Protein AF-A0A963PPI6-F1 (afdb_monomer)

Sequence (170 aa):
MTALPRLSRLSGQLLEADPAELMVAVQVDARVSPPPGSAPILTIRLTPKVEGAFAPVDLRVPLMLATAATTTGLEPPGAGRRWWIYGLSQANQAELRKVQDMVRHAQAQPGYQRGGTLVIAMEQRELAVTPPSLDHTRWTTWMQVSRREGFFEIWTGTPREVRELAGTRR

pLDDT: mean 81.79, std 12.26, range [35.81, 95.38]

Foldseek 3Di:
DPCVVVVVCVVVLLLVFQLQFKKKKKKAFLPFDQPVVQFWWKWKWWDAPDPPLFDTDTDIAGWDFDPDDDQVPPDDHPPRMDMTMTGHDPVSSVVSNVVSVRVVVSVPDPPRDDDTDIDIDIDRVDRGPDPPVQQFPKMWMWITRHPVVHIDTDDIGGNVVVVVVVVVVD

Nearest PDB structures (foldseek):
  5y0e-assembly1_A  TM=4.031E-01  e=1.564E+00  Serratia sp. FS14
  5m2y-assembly2_B  TM=3.429E-01  e=1.109E+00  Escherichia coli 55989
  5ue8-assembly1_A  TM=1.445E-01  e=5.511E+00  Rattus norvegicus

Solvent-accessible surface area (backbone atoms only — not comparable to full-atom values): 9774 Å² total; per-residue (Å²): 138,85,53,68,75,55,65,77,44,42,63,62,46,60,57,69,32,55,46,87,41,33,32,40,36,37,39,38,53,54,87,57,52,71,54,89,89,66,47,46,29,42,34,42,33,39,41,52,63,47,86,81,60,50,84,68,41,80,46,76,40,65,34,39,79,52,92,79,75,86,60,50,70,55,75,80,60,55,92,70,37,36,76,46,45,28,26,51,45,75,68,53,25,49,55,50,47,53,54,31,50,53,52,52,54,32,64,71,40,91,87,55,67,87,70,52,49,74,47,80,46,78,46,57,92,70,67,40,81,64,61,79,92,46,34,79,43,73,30,38,36,28,39,20,50,36,74,89,74,20,34,44,73,77,45,74,50,27,59,47,58,53,50,53,59,56,62,70,73,108

Secondary structure (DSSP, 8-state):
---HHHHTTHHHHHHHS-TTT-EEEEEEETT--PPTT--PEEEEEEEESSTTSS--EEEEEEEEE-SS---TTPPPPPTTEEEEEEEE-HHHHHHHHHHHHHHHHHHTSTT----EEEEEEEE-SS-----GGGTTS-EEEEEES-TTT--EEEEEE-HHHHHHHHHTT-

Structure (mmCIF, N/CA/C/O backbone):
data_AF-A0A963PPI6-F1
#
_entry.id   AF-A0A963PPI6-F1
#
loop_
_atom_site.group_PDB
_atom_site.id
_atom_site.type_symbol
_atom_site.label_atom_id
_atom_site.label_alt_id
_atom_site.label_comp_id
_atom_site.label_asym_id
_atom_site.label_entity_id
_atom_site.label_seq_id
_atom_site.pdbx_PDB_ins_code
_atom_site.Cartn_x
_atom_site.Cartn_y
_atom_site.Cartn_z
_atom_site.occupancy
_atom_site.B_iso_or_equiv
_atom_site.auth_seq_id
_atom_site.auth_comp_id
_atom_site.auth_asym_id
_atom_site.auth_atom_id
_atom_site.pdbx_PDB_model_num
ATOM 1 N N . MET A 1 1 ? -7.323 -16.132 -12.844 1.00 35.81 1 MET A N 1
ATOM 2 C CA . MET A 1 1 ? -6.537 -15.340 -11.873 1.00 35.81 1 MET A CA 1
ATOM 3 C C . MET A 1 1 ? -7.494 -14.794 -10.828 1.00 35.81 1 MET A C 1
ATOM 5 O O . MET A 1 1 ? -8.309 -13.938 -11.137 1.00 35.81 1 MET A O 1
ATOM 9 N N . THR A 1 2 ? -7.466 -15.365 -9.626 1.00 39.06 2 THR A N 1
ATOM 10 C CA . THR A 1 2 ? -8.499 -15.199 -8.589 1.00 39.06 2 THR A CA 1
ATOM 11 C C . THR A 1 2 ? -7.915 -14.405 -7.411 1.00 39.06 2 THR A C 1
ATOM 13 O O . THR A 1 2 ? -7.750 -14.938 -6.322 1.00 39.06 2 THR A O 1
ATOM 16 N N . ALA A 1 3 ? -7.521 -13.144 -7.632 1.00 51.62 3 ALA A N 1
ATOM 17 C CA . ALA A 1 3 ? -6.903 -12.289 -6.597 1.00 51.62 3 ALA A CA 1
ATOM 18 C C . ALA A 1 3 ? -7.920 -11.456 -5.779 1.00 51.62 3 ALA A C 1
ATOM 20 O O . ALA A 1 3 ? -7.595 -10.935 -4.712 1.00 51.62 3 ALA A O 1
ATOM 21 N N . LEU A 1 4 ? -9.175 -11.379 -6.241 1.00 51.16 4 LEU A N 1
ATOM 22 C CA . LEU A 1 4 ? -10.254 -10.593 -5.622 1.00 51.16 4 LEU A CA 1
ATOM 23 C C . LEU A 1 4 ? -10.501 -10.887 -4.121 1.00 51.16 4 LEU A C 1
ATOM 25 O O . LEU A 1 4 ? -10.718 -9.929 -3.378 1.00 51.16 4 LEU A O 1
ATOM 29 N N . PRO A 1 5 ? -10.425 -12.141 -3.617 1.00 57.38 5 PRO A N 1
ATOM 30 C CA . PRO A 1 5 ? -10.682 -12.422 -2.200 1.00 57.38 5 PRO A CA 1
ATOM 31 C C . PRO A 1 5 ? -9.608 -11.891 -1.240 1.00 57.38 5 PRO A C 1
ATOM 33 O O . PRO A 1 5 ? -9.893 -11.715 -0.058 1.00 57.38 5 PRO A O 1
ATOM 36 N N . ARG A 1 6 ? -8.367 -11.681 -1.707 1.00 60.47 6 ARG A N 1
ATOM 37 C CA . ARG A 1 6 ? -7.275 -11.165 -0.860 1.00 60.47 6 ARG A CA 1
ATOM 38 C C . ARG A 1 6 ? -7.335 -9.646 -0.736 1.00 60.47 6 ARG A C 1
ATOM 40 O O . ARG A 1 6 ? -7.207 -9.125 0.365 1.00 60.47 6 ARG A O 1
ATOM 47 N N . LEU A 1 7 ? -7.632 -8.945 -1.831 1.00 61.50 7 LEU A N 1
ATOM 48 C CA . LEU A 1 7 ? -7.780 -7.485 -1.821 1.00 61.50 7 LEU A CA 1
ATOM 49 C C . LEU A 1 7 ? -8.904 -7.010 -0.888 1.00 61.50 7 LEU A C 1
ATOM 51 O O . LEU A 1 7 ? -8.755 -5.983 -0.235 1.00 61.50 7 LEU A O 1
ATOM 55 N N . SER A 1 8 ? -9.995 -7.771 -0.756 1.00 62.34 8 SER A N 1
ATOM 56 C CA . SER A 1 8 ? -11.089 -7.430 0.165 1.00 62.34 8 SER A CA 1
ATOM 57 C C . SER A 1 8 ? -10.736 -7.608 1.648 1.00 62.34 8 SER A C 1
ATOM 59 O O . SER A 1 8 ? -11.364 -6.983 2.499 1.00 62.34 8 SER A O 1
ATOM 61 N N . ARG A 1 9 ? -9.726 -8.428 1.971 1.00 70.31 9 ARG A N 1
ATOM 62 C CA . ARG A 1 9 ? -9.226 -8.657 3.343 1.00 70.31 9 ARG A CA 1
ATOM 63 C C . ARG A 1 9 ? -8.011 -7.812 3.694 1.00 70.31 9 ARG A C 1
ATOM 65 O O . ARG A 1 9 ? -7.627 -7.754 4.860 1.00 70.31 9 ARG A O 1
ATOM 72 N N . LEU A 1 10 ? -7.429 -7.152 2.699 1.00 75.50 10 LEU A N 1
ATOM 73 C CA . LEU A 1 10 ? -6.191 -6.400 2.820 1.00 75.50 10 LEU A CA 1
ATOM 74 C C . LEU A 1 10 ? -6.238 -5.347 3.933 1.00 75.50 10 LEU A C 1
ATOM 76 O O . LEU A 1 10 ? -5.235 -5.113 4.595 1.00 75.50 10 LEU A O 1
ATOM 80 N N . SER A 1 11 ? -7.399 -4.743 4.182 1.00 71.31 11 SER A N 1
ATOM 81 C CA . SER A 1 11 ? -7.547 -3.775 5.266 1.00 71.31 11 SER A CA 1
ATOM 82 C C . SER A 1 11 ? -7.391 -4.373 6.653 1.00 71.31 11 SER A C 1
ATOM 84 O O . SER A 1 11 ? -6.654 -3.819 7.462 1.00 71.31 11 SER A O 1
ATOM 86 N N . GLY A 1 12 ? -8.013 -5.523 6.910 1.00 75.00 12 GLY A N 1
ATOM 87 C CA . GLY A 1 12 ? -7.789 -6.273 8.144 1.00 75.00 12 GLY A CA 1
ATOM 88 C C . GLY A 1 12 ? -6.345 -6.758 8.242 1.00 75.00 12 GLY A C 1
ATOM 89 O O . GLY A 1 12 ? -5.685 -6.524 9.248 1.00 75.00 12 GLY A O 1
ATOM 90 N N . GLN A 1 13 ? -5.816 -7.333 7.157 1.00 81.31 13 GLN A N 1
ATOM 91 C CA . GLN A 1 13 ? -4.448 -7.851 7.138 1.00 81.31 13 GLN A CA 1
ATOM 92 C C . GLN A 1 13 ? -3.402 -6.762 7.388 1.00 81.31 13 GLN A C 1
ATOM 94 O O . GLN A 1 13 ? -2.461 -7.004 8.127 1.00 81.31 13 GLN A O 1
ATOM 99 N N . LEU A 1 14 ? -3.556 -5.557 6.832 1.00 80.81 14 LEU A N 1
ATOM 100 C CA . LEU A 1 14 ? -2.618 -4.459 7.076 1.00 80.81 14 LEU A CA 1
ATOM 101 C C . LEU A 1 14 ? -2.669 -3.971 8.529 1.00 80.81 14 LEU A C 1
ATOM 103 O O . LEU A 1 14 ? -1.642 -3.571 9.067 1.00 80.81 14 LEU A O 1
ATOM 107 N N . LEU A 1 15 ? -3.840 -3.991 9.171 1.00 82.19 15 LEU A N 1
ATOM 108 C CA . LEU A 1 15 ? -3.974 -3.596 10.577 1.00 82.19 15 LEU A CA 1
ATOM 109 C C . LEU A 1 15 ? -3.328 -4.604 11.540 1.00 82.19 15 LEU A C 1
ATOM 111 O O . LEU A 1 15 ? -2.898 -4.218 12.626 1.00 82.19 15 LEU A O 1
ATOM 115 N N . GLU A 1 16 ? -3.256 -5.871 11.133 1.00 84.62 16 GLU A N 1
ATOM 116 C CA . GLU A 1 16 ? -2.714 -6.981 11.926 1.00 84.62 16 GLU A CA 1
ATOM 117 C C . GLU A 1 16 ? -1.273 -7.361 11.548 1.00 84.62 16 GLU A C 1
ATOM 119 O O . GLU A 1 16 ? -0.593 -8.037 12.317 1.00 84.62 16 GLU A O 1
ATOM 124 N N . ALA A 1 17 ? -0.797 -6.939 10.375 1.00 88.25 17 ALA A N 1
ATOM 125 C CA . ALA A 1 17 ? 0.529 -7.264 9.864 1.00 88.25 17 ALA A CA 1
ATOM 126 C C . ALA A 1 17 ? 1.644 -6.675 10.732 1.00 88.25 17 ALA A C 1
ATOM 128 O O . ALA A 1 17 ? 1.554 -5.533 11.181 1.00 88.25 17 ALA A O 1
ATOM 129 N N . ASP A 1 18 ? 2.754 -7.403 10.867 1.00 92.94 18 ASP A N 1
ATOM 130 C CA . ASP A 1 18 ? 4.008 -6.802 11.318 1.00 92.94 18 ASP A CA 1
ATOM 131 C C . ASP A 1 18 ? 4.519 -5.841 10.228 1.00 92.94 18 ASP A C 1
ATOM 133 O O . ASP A 1 18 ? 4.801 -6.279 9.106 1.00 92.94 18 ASP A O 1
ATOM 137 N N . PRO A 1 19 ? 4.693 -4.536 10.516 1.00 93.31 19 PRO A N 1
ATOM 138 C CA . PRO A 1 19 ? 5.215 -3.590 9.533 1.00 93.31 19 PRO A CA 1
ATOM 139 C C . PRO A 1 19 ? 6.595 -3.947 8.972 1.00 93.31 19 PRO A C 1
ATOM 141 O O . PRO A 1 19 ? 6.939 -3.480 7.887 1.00 93.31 19 PRO A O 1
ATOM 144 N N . ALA A 1 20 ? 7.391 -4.767 9.667 1.00 92.94 20 ALA A N 1
ATOM 145 C CA . ALA A 1 20 ? 8.666 -5.271 9.154 1.00 92.94 20 ALA A CA 1
ATOM 146 C C . ALA A 1 20 ? 8.509 -6.349 8.063 1.00 92.94 20 ALA A C 1
ATOM 148 O O . ALA A 1 20 ? 9.463 -6.645 7.336 1.00 92.94 20 ALA A O 1
ATOM 149 N N . GLU A 1 21 ? 7.324 -6.948 7.938 1.00 92.62 21 GLU A N 1
ATOM 150 C CA . GLU A 1 21 ? 6.992 -7.922 6.895 1.00 92.62 21 GLU A CA 1
ATOM 151 C C . GLU A 1 21 ? 6.314 -7.290 5.680 1.00 92.62 21 GLU A C 1
ATOM 153 O O . GLU A 1 21 ? 6.252 -7.932 4.625 1.00 92.62 21 GLU A O 1
ATOM 158 N N . LEU A 1 22 ? 5.856 -6.039 5.809 1.00 91.56 22 LEU A N 1
ATOM 159 C CA . LEU A 1 22 ? 5.246 -5.298 4.717 1.00 91.56 22 LEU A CA 1
ATOM 160 C C . LEU A 1 22 ? 6.283 -5.019 3.626 1.00 91.56 22 LEU A C 1
ATOM 162 O O . LEU A 1 22 ? 7.222 -4.238 3.813 1.00 91.56 22 LEU A O 1
ATOM 166 N N . MET A 1 23 ? 6.081 -5.636 2.467 1.00 92.75 23 MET A N 1
ATOM 167 C CA . MET A 1 23 ? 6.917 -5.429 1.293 1.00 92.75 23 MET A CA 1
ATOM 168 C C . MET A 1 23 ? 6.075 -5.211 0.044 1.00 92.75 23 MET A C 1
ATOM 170 O O . MET A 1 23 ? 4.982 -5.754 -0.101 1.00 92.75 23 MET A O 1
ATOM 174 N N . VAL A 1 24 ? 6.622 -4.447 -0.893 1.00 90.50 24 VAL A N 1
ATOM 175 C CA . VAL A 1 24 ? 6.051 -4.239 -2.222 1.00 90.50 24 VAL A CA 1
ATOM 176 C C . VAL A 1 24 ? 7.086 -4.659 -3.248 1.00 90.50 24 VAL A C 1
ATOM 178 O O . VAL A 1 24 ? 8.217 -4.182 -3.219 1.00 90.50 24 VAL A O 1
ATOM 181 N N . ALA A 1 25 ? 6.710 -5.554 -4.151 1.00 91.00 25 ALA A N 1
ATOM 182 C CA . ALA A 1 25 ? 7.555 -5.994 -5.245 1.00 91.00 25 ALA A CA 1
ATOM 183 C C . ALA A 1 25 ? 7.018 -5.452 -6.569 1.00 91.00 25 ALA A C 1
ATOM 185 O O . ALA A 1 25 ? 5.832 -5.565 -6.873 1.00 91.00 25 ALA A O 1
ATOM 186 N N . VAL A 1 26 ? 7.899 -4.872 -7.372 1.00 87.94 26 VAL A N 1
ATOM 187 C CA . VAL A 1 26 ? 7.588 -4.385 -8.714 1.00 87.94 26 VAL A CA 1
ATOM 188 C C . VAL A 1 26 ? 8.449 -5.151 -9.702 1.00 87.94 26 VAL A C 1
ATOM 190 O O . VAL A 1 26 ? 9.675 -5.176 -9.576 1.00 87.94 26 VAL A O 1
ATOM 193 N N . GLN A 1 27 ? 7.810 -5.795 -10.674 1.00 88.31 27 GLN A N 1
ATOM 194 C CA . GLN A 1 27 ? 8.519 -6.417 -11.784 1.00 88.31 27 GLN A CA 1
ATOM 195 C C . GLN A 1 27 ? 8.625 -5.423 -12.926 1.00 88.31 27 GLN A C 1
ATOM 197 O O . GLN A 1 27 ? 7.607 -4.928 -13.415 1.00 88.31 27 GLN A O 1
ATOM 202 N N . VAL A 1 28 ? 9.849 -5.186 -13.376 1.00 84.88 28 VAL A N 1
ATOM 203 C CA . VAL A 1 28 ? 10.158 -4.252 -14.460 1.00 84.88 28 VAL A CA 1
ATOM 204 C C . VAL A 1 28 ? 11.070 -4.913 -15.490 1.00 84.88 28 VAL A C 1
ATOM 206 O O . VAL A 1 28 ? 11.675 -5.958 -15.229 1.00 84.88 28 VAL A O 1
ATOM 209 N N . ASP A 1 29 ? 11.176 -4.302 -16.668 1.00 86.31 29 ASP A N 1
ATOM 210 C CA . ASP A 1 29 ? 12.231 -4.629 -17.632 1.00 86.31 29 ASP A CA 1
ATOM 211 C C . ASP A 1 29 ? 13.607 -4.328 -17.008 1.00 86.31 29 ASP A C 1
ATOM 213 O O . ASP A 1 29 ? 13.789 -3.327 -16.318 1.00 86.31 29 ASP A O 1
ATOM 217 N N . ALA A 1 30 ? 14.581 -5.213 -17.208 1.00 85.69 30 ALA A N 1
ATOM 218 C CA . ALA A 1 30 ? 15.884 -5.152 -16.550 1.00 85.69 30 ALA A CA 1
ATOM 219 C C . ALA A 1 30 ? 16.710 -3.910 -16.922 1.00 85.69 30 ALA A C 1
ATOM 221 O O . ALA A 1 30 ? 17.615 -3.543 -16.174 1.00 85.69 30 ALA A O 1
ATOM 222 N N . ARG A 1 31 ? 16.395 -3.263 -18.051 1.00 83.38 31 ARG A N 1
ATOM 223 C CA . ARG A 1 31 ? 17.031 -2.014 -18.499 1.00 83.38 31 ARG A CA 1
ATOM 224 C C . ARG A 1 31 ? 16.516 -0.791 -17.748 1.00 83.38 31 ARG A C 1
ATOM 226 O O . ARG A 1 31 ? 17.136 0.267 -17.791 1.00 83.38 31 ARG A O 1
ATOM 233 N N . VAL A 1 32 ? 15.380 -0.924 -17.072 1.00 78.06 32 VAL A N 1
ATOM 234 C CA . VAL A 1 32 ? 14.804 0.132 -16.250 1.00 78.06 32 VAL A CA 1
ATOM 235 C C . VAL A 1 32 ? 15.656 0.258 -14.986 1.00 78.06 32 VAL A C 1
ATOM 237 O O . VAL A 1 32 ? 15.996 -0.742 -14.356 1.00 78.06 32 VAL A O 1
ATOM 240 N N . SER A 1 33 ? 16.018 1.489 -14.624 1.00 71.62 33 SER A N 1
ATOM 241 C CA . SER A 1 33 ? 16.723 1.819 -13.379 1.00 71.62 33 SER A CA 1
ATOM 242 C C . SER A 1 33 ? 15.949 2.902 -12.632 1.00 71.62 33 SER A C 1
ATOM 244 O O . SER A 1 33 ? 15.504 3.855 -13.277 1.00 71.62 33 SER A O 1
ATOM 246 N N . PRO A 1 34 ? 15.752 2.789 -11.306 1.00 68.56 34 PRO A N 1
ATOM 247 C CA . PRO A 1 34 ? 15.116 3.862 -10.564 1.00 68.56 34 PRO A CA 1
ATOM 248 C C . PRO A 1 34 ? 16.086 5.054 -10.519 1.00 68.56 34 PRO A C 1
ATOM 250 O O . PRO A 1 34 ? 17.293 4.836 -10.363 1.00 68.56 34 PRO A O 1
ATOM 253 N N . PRO A 1 35 ? 15.609 6.304 -10.649 1.00 68.62 35 PRO A N 1
ATOM 254 C CA . PRO A 1 35 ? 16.445 7.473 -10.421 1.00 68.62 35 PRO A CA 1
ATOM 255 C C . PRO A 1 35 ? 17.156 7.384 -9.059 1.00 68.62 35 PRO A C 1
ATOM 257 O O . PRO A 1 35 ? 16.560 6.886 -8.093 1.00 68.62 35 PRO A O 1
ATOM 260 N N . PRO A 1 36 ? 18.413 7.841 -8.935 1.00 67.00 36 PRO A N 1
ATOM 261 C CA . PRO A 1 36 ? 19.102 7.876 -7.650 1.00 67.00 36 PRO A CA 1
ATOM 262 C C . PRO A 1 36 ? 18.269 8.621 -6.600 1.00 67.00 36 PRO A C 1
ATOM 264 O O . PRO A 1 36 ? 17.803 9.728 -6.845 1.00 67.00 36 PRO A O 1
ATOM 267 N N . GLY A 1 37 ? 18.050 8.004 -5.437 1.00 67.12 37 GLY A N 1
ATOM 268 C CA . GLY A 1 37 ? 17.226 8.591 -4.373 1.00 67.12 37 GLY A CA 1
ATOM 269 C C . GLY A 1 37 ? 15.711 8.525 -4.607 1.00 67.12 37 GLY A C 1
ATOM 270 O O . GLY A 1 37 ? 14.955 8.945 -3.732 1.00 67.12 37 GLY A O 1
ATOM 271 N N . SER A 1 38 ? 15.242 7.963 -5.728 1.00 72.06 38 SER A N 1
ATOM 272 C CA . SER A 1 38 ? 13.812 7.731 -5.937 1.00 72.06 38 SER A CA 1
ATOM 273 C C . SER A 1 38 ? 13.337 6.536 -5.107 1.00 72.06 38 SER A C 1
ATOM 275 O O . SER A 1 38 ? 13.680 5.374 -5.335 1.00 72.06 38 SER A O 1
ATOM 277 N N . ALA A 1 39 ? 12.534 6.852 -4.101 1.00 77.06 39 ALA A N 1
ATOM 278 C CA . ALA A 1 39 ? 11.805 5.895 -3.293 1.00 77.06 39 ALA A CA 1
ATOM 279 C C . ALA A 1 39 ? 10.319 5.984 -3.657 1.00 77.06 39 ALA A C 1
ATOM 281 O O . ALA A 1 39 ? 9.770 7.092 -3.660 1.00 77.06 39 ALA A O 1
ATOM 282 N N . PRO A 1 40 ? 9.635 4.862 -3.939 1.00 83.62 40 PRO A N 1
ATOM 283 C CA . PRO A 1 40 ? 8.185 4.893 -4.012 1.00 83.62 40 PRO A CA 1
ATOM 284 C C . PRO A 1 40 ? 7.619 5.314 -2.650 1.00 83.62 40 PRO A C 1
ATOM 286 O O . PRO A 1 40 ? 8.120 4.909 -1.599 1.00 83.62 40 PRO A O 1
ATOM 289 N N . ILE A 1 41 ? 6.575 6.137 -2.667 1.00 87.62 41 ILE A N 1
ATOM 290 C CA . ILE A 1 41 ? 5.854 6.549 -1.463 1.00 87.62 41 ILE A CA 1
ATOM 291 C C . ILE A 1 41 ? 4.671 5.611 -1.274 1.00 87.62 41 ILE A C 1
ATOM 293 O O . ILE A 1 41 ? 3.802 5.514 -2.141 1.00 87.62 41 ILE A O 1
ATOM 297 N N . LEU A 1 42 ? 4.612 4.955 -0.122 1.00 87.50 42 LEU A N 1
ATOM 298 C CA . LEU A 1 42 ? 3.419 4.255 0.317 1.00 87.50 42 LEU A CA 1
ATOM 299 C C . LEU A 1 42 ? 2.491 5.257 1.002 1.00 87.50 42 LEU A C 1
ATOM 301 O O . LEU A 1 42 ? 2.873 5.909 1.973 1.00 87.50 42 LEU A O 1
ATOM 305 N N . THR A 1 43 ? 1.274 5.364 0.488 1.00 88.50 43 THR A N 1
ATOM 306 C CA . THR A 1 43 ? 0.194 6.146 1.083 1.00 88.50 43 THR A CA 1
ATOM 307 C C . THR A 1 43 ? -0.831 5.193 1.679 1.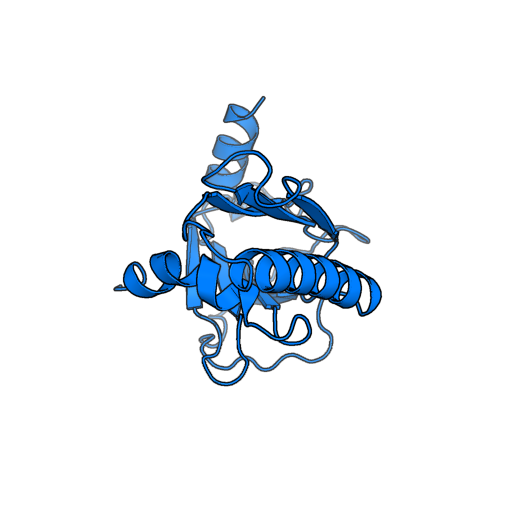00 88.50 43 THR A C 1
ATOM 309 O O . THR A 1 43 ? -1.354 4.328 0.976 1.00 88.50 43 THR A O 1
ATOM 312 N N . ILE A 1 44 ? -1.123 5.363 2.965 1.00 87.62 44 ILE A N 1
ATOM 313 C CA . ILE A 1 44 ? -2.147 4.635 3.713 1.00 87.62 44 ILE A CA 1
ATOM 314 C C . ILE A 1 44 ? -3.130 5.674 4.237 1.00 87.62 44 ILE A C 1
ATOM 316 O O . ILE A 1 44 ? -2.785 6.479 5.103 1.00 87.62 44 ILE A O 1
ATOM 320 N N . ARG A 1 45 ? -4.360 5.650 3.724 1.00 90.06 45 ARG A N 1
ATOM 321 C CA . ARG A 1 45 ? -5.442 6.506 4.217 1.00 90.06 45 ARG A CA 1
ATOM 322 C C . ARG A 1 45 ? -6.499 5.688 4.912 1.00 90.06 45 ARG A C 1
ATOM 324 O O . ARG A 1 45 ? -7.007 4.736 4.326 1.00 90.06 45 ARG A O 1
ATOM 331 N N . LEU A 1 46 ? -6.843 6.086 6.129 1.00 89.00 46 LEU A N 1
ATOM 332 C CA . LEU A 1 46 ? -7.890 5.455 6.921 1.00 89.00 46 LEU A CA 1
ATOM 333 C C . LEU A 1 46 ? -8.934 6.493 7.292 1.00 89.00 46 LEU A C 1
ATOM 335 O O . LEU A 1 46 ? -8.619 7.511 7.907 1.00 89.00 46 LEU A O 1
ATOM 339 N N . THR A 1 47 ? -10.185 6.202 6.967 1.00 90.56 47 THR A N 1
ATOM 340 C CA . THR A 1 47 ? -11.329 7.006 7.394 1.00 90.56 47 THR A CA 1
ATOM 341 C C . THR A 1 47 ? -12.249 6.122 8.228 1.00 90.56 47 THR A C 1
ATOM 343 O O . THR A 1 47 ? -12.691 5.082 7.722 1.00 90.56 47 THR A O 1
ATOM 346 N N . PRO A 1 48 ? -12.527 6.478 9.496 1.00 89.38 48 PRO A N 1
ATOM 347 C CA . PRO A 1 48 ? -13.445 5.701 10.315 1.00 89.38 48 PRO A CA 1
ATOM 348 C C . PRO A 1 48 ? -14.856 5.755 9.722 1.00 89.38 48 PRO A C 1
ATOM 350 O O . PRO A 1 48 ? -15.257 6.758 9.135 1.00 89.38 48 PRO A O 1
ATOM 353 N N . LYS A 1 49 ? -15.633 4.679 9.894 1.00 88.56 49 LYS A N 1
ATOM 354 C CA . LYS A 1 49 ? -17.048 4.667 9.489 1.00 88.56 49 LYS A CA 1
ATOM 355 C C . LYS A 1 49 ? -17.876 5.690 10.271 1.00 88.56 49 LYS A C 1
ATOM 357 O O . LYS A 1 49 ? -18.764 6.321 9.710 1.00 88.56 49 LYS A O 1
ATOM 362 N N . 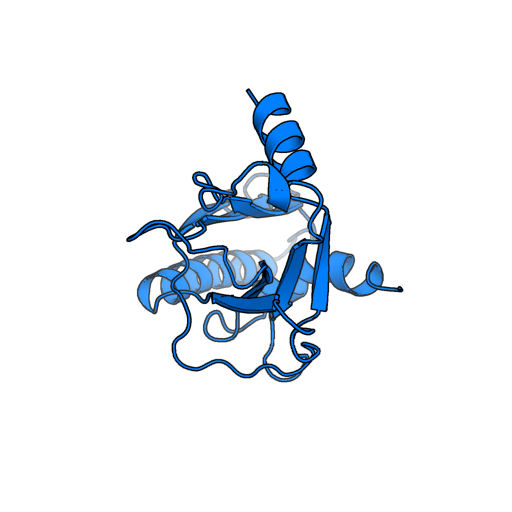VAL A 1 50 ? -17.609 5.787 11.570 1.00 89.06 50 VAL A N 1
ATOM 363 C CA . VAL A 1 50 ? -18.261 6.721 12.488 1.00 89.06 50 VAL A CA 1
ATOM 364 C C . VAL A 1 50 ? -17.273 7.833 12.794 1.00 89.06 50 VAL A C 1
ATOM 366 O O . VAL A 1 50 ? -16.150 7.565 13.226 1.00 89.06 50 VAL A O 1
ATOM 369 N N . GLU A 1 51 ? -17.683 9.072 12.552 1.00 87.06 51 GLU A N 1
ATOM 370 C CA . GLU A 1 51 ? -16.872 10.242 12.867 1.00 87.06 51 GLU A CA 1
ATOM 371 C C . GLU A 1 51 ? -16.502 10.255 14.358 1.00 87.06 51 GLU A C 1
ATOM 373 O O . GLU A 1 51 ? -17.314 9.926 15.220 1.00 87.06 51 GLU A O 1
ATOM 378 N N . GLY A 1 52 ? -15.242 10.568 14.659 1.00 85.38 52 GLY A N 1
ATOM 379 C CA . GLY A 1 52 ? -14.728 10.578 16.030 1.00 85.38 52 GLY A CA 1
ATOM 380 C C . GLY A 1 52 ? -14.335 9.211 16.604 1.00 85.38 52 GLY A C 1
ATOM 381 O O . GLY A 1 52 ? -13.721 9.186 17.665 1.00 85.38 52 GLY A O 1
ATOM 382 N N . ALA A 1 53 ? -14.591 8.085 15.919 1.00 87.94 53 ALA A N 1
ATOM 383 C CA . ALA A 1 53 ? -14.150 6.768 16.405 1.00 87.94 53 ALA A CA 1
ATOM 384 C C . ALA A 1 53 ? -12.615 6.657 16.504 1.00 87.94 53 ALA A C 1
ATOM 386 O O . ALA A 1 53 ? -12.088 5.992 17.390 1.00 87.94 53 ALA A O 1
ATOM 387 N N . PHE A 1 54 ? -11.903 7.309 15.586 1.00 89.44 54 PHE A N 1
ATOM 388 C CA . PHE A 1 54 ? -10.475 7.613 15.669 1.00 89.44 54 PHE A CA 1
ATOM 389 C C . PHE A 1 54 ? -10.151 8.768 14.712 1.00 89.44 54 PHE A C 1
ATOM 391 O O . PHE A 1 54 ? -10.944 9.087 13.824 1.00 89.44 54 PHE A O 1
ATOM 398 N N . ALA A 1 55 ? -8.985 9.394 14.874 1.00 90.38 55 ALA A N 1
ATOM 399 C CA . ALA A 1 55 ? -8.544 10.448 13.965 1.00 90.38 55 ALA A CA 1
ATOM 400 C C . ALA A 1 55 ? -8.291 9.878 12.554 1.00 90.38 55 ALA A C 1
ATOM 402 O O . ALA A 1 55 ? -7.555 8.894 12.436 1.00 90.38 55 ALA A O 1
ATOM 403 N N . PRO A 1 56 ? -8.855 10.464 11.479 1.00 91.62 56 PRO A N 1
ATOM 404 C CA . PRO A 1 56 ? -8.531 10.054 10.118 1.00 91.62 56 PRO A CA 1
ATOM 405 C C . PRO A 1 56 ? -7.019 10.065 9.874 1.00 91.62 56 PRO A C 1
ATOM 407 O O . PRO A 1 56 ? -6.311 10.961 10.331 1.00 91.62 56 PRO A O 1
ATOM 410 N N . VAL A 1 57 ? -6.528 9.072 9.138 1.00 91.31 57 VAL A N 1
ATOM 411 C CA . VAL A 1 57 ? -5.098 8.901 8.856 1.00 91.31 57 VAL A CA 1
ATOM 412 C C . VAL A 1 57 ? -4.834 9.215 7.392 1.00 91.31 57 VAL A C 1
ATOM 414 O O . VAL A 1 57 ? -5.539 8.703 6.524 1.00 91.31 57 VAL A O 1
ATOM 417 N N . ASP A 1 58 ? -3.788 9.993 7.120 1.00 92.62 58 ASP A N 1
ATOM 418 C CA . ASP A 1 58 ? -3.127 10.083 5.812 1.00 92.62 58 ASP A CA 1
ATOM 419 C C . ASP A 1 58 ? -1.620 9.899 6.030 1.00 92.62 58 ASP A C 1
ATOM 421 O O . ASP A 1 58 ? -0.864 10.854 6.213 1.00 92.62 58 ASP A O 1
ATOM 425 N N . LEU A 1 59 ? -1.195 8.637 6.113 1.00 91.19 59 LEU A N 1
ATOM 426 C CA . LEU A 1 59 ? 0.198 8.269 6.318 1.00 91.19 59 LEU A CA 1
ATOM 427 C C . LEU A 1 59 ? 0.882 8.162 4.959 1.00 91.19 59 LEU A C 1
ATOM 429 O O . LEU A 1 59 ? 0.508 7.331 4.135 1.00 91.19 59 LEU A O 1
ATOM 433 N N . ARG A 1 60 ? 1.917 8.973 4.745 1.00 92.62 60 ARG A N 1
ATOM 434 C CA . ARG A 1 60 ? 2.722 8.977 3.519 1.00 92.62 60 ARG A CA 1
ATOM 435 C C . ARG A 1 60 ? 4.173 8.728 3.886 1.00 92.62 60 ARG A C 1
ATOM 437 O O . ARG A 1 60 ? 4.816 9.594 4.472 1.00 92.62 60 ARG A O 1
ATOM 444 N N . VAL A 1 61 ? 4.683 7.548 3.551 1.00 91.19 61 VAL A N 1
ATOM 445 C CA . VAL A 1 61 ? 6.024 7.115 3.960 1.00 91.19 61 VAL A CA 1
ATOM 446 C C . VAL A 1 61 ? 6.848 6.643 2.766 1.00 91.19 61 VAL A C 1
ATOM 448 O O . VAL A 1 61 ? 6.343 5.878 1.941 1.00 91.19 61 VAL A O 1
ATOM 451 N N . PRO A 1 62 ? 8.119 7.067 2.646 1.00 91.62 62 PRO A N 1
ATOM 452 C CA . PRO A 1 62 ? 9.003 6.527 1.627 1.00 91.62 62 PRO A CA 1
ATOM 453 C C . PRO A 1 62 ? 9.345 5.067 1.929 1.00 91.62 62 PRO A C 1
ATOM 455 O O . PRO A 1 62 ? 9.605 4.687 3.076 1.00 91.62 62 PRO A O 1
ATOM 458 N N . LEU A 1 63 ? 9.362 4.250 0.884 1.00 90.44 63 LEU A N 1
ATOM 459 C CA . LEU A 1 63 ? 9.864 2.887 0.941 1.00 90.44 63 LEU A CA 1
ATOM 460 C C . LEU A 1 63 ? 11.356 2.853 0.600 1.00 90.44 63 LEU A C 1
ATOM 462 O O . LEU A 1 63 ? 11.865 3.694 -0.133 1.00 90.44 63 LEU A O 1
ATOM 466 N N . MET A 1 64 ? 12.065 1.851 1.099 1.00 90.12 64 MET A N 1
ATOM 467 C CA . MET A 1 64 ? 13.477 1.635 0.790 1.00 90.12 64 MET A CA 1
ATOM 468 C C . MET A 1 64 ? 13.640 0.332 0.027 1.00 90.12 64 MET A C 1
ATOM 470 O O . MET A 1 64 ? 12.947 -0.643 0.316 1.00 90.12 64 MET A O 1
ATOM 474 N N . LEU A 1 65 ? 14.564 0.308 -0.934 1.00 88.62 65 LEU A N 1
ATOM 475 C CA . LEU A 1 65 ? 14.914 -0.923 -1.634 1.00 88.62 65 LEU A CA 1
ATOM 476 C C . LEU A 1 65 ? 15.467 -1.932 -0.617 1.00 88.62 65 LEU A C 1
ATOM 478 O O . LEU A 1 65 ? 16.418 -1.640 0.109 1.00 88.62 65 LEU A O 1
ATOM 482 N N . ALA A 1 66 ? 14.855 -3.107 -0.550 1.00 88.00 66 ALA A N 1
ATOM 483 C CA . ALA A 1 66 ? 15.278 -4.176 0.331 1.00 88.00 66 ALA A CA 1
ATOM 484 C C . ALA A 1 66 ? 16.557 -4.818 -0.219 1.00 88.00 66 ALA A C 1
ATOM 486 O O . ALA A 1 66 ? 16.602 -5.271 -1.363 1.00 88.00 66 ALA A O 1
ATOM 487 N N . THR A 1 67 ? 17.598 -4.874 0.609 1.00 75.88 67 THR A N 1
ATOM 488 C CA . THR A 1 67 ? 18.866 -5.544 0.279 1.00 75.88 67 THR A CA 1
ATOM 489 C C . THR A 1 67 ? 18.802 -7.054 0.506 1.00 75.88 67 THR A C 1
ATOM 491 O O . THR A 1 67 ? 19.541 -7.802 -0.126 1.00 75.88 67 THR A O 1
ATOM 494 N N . ALA A 1 68 ? 17.890 -7.507 1.369 1.00 74.12 68 ALA A N 1
ATOM 495 C CA . ALA A 1 68 ? 17.579 -8.908 1.605 1.00 74.12 68 ALA A CA 1
ATOM 496 C C . ALA A 1 68 ? 16.063 -9.058 1.775 1.00 74.12 68 ALA A C 1
ATOM 498 O O . ALA A 1 68 ? 15.483 -8.556 2.738 1.00 74.12 68 ALA A O 1
ATOM 499 N N . ALA A 1 69 ? 15.420 -9.736 0.826 1.00 78.25 69 ALA A N 1
ATOM 500 C CA . ALA A 1 69 ? 13.994 -10.026 0.868 1.00 78.25 69 ALA A CA 1
ATOM 501 C C . ALA A 1 69 ? 13.735 -11.478 0.470 1.00 78.25 69 ALA A C 1
ATOM 503 O O . ALA A 1 69 ? 14.347 -12.004 -0.459 1.00 78.25 69 ALA A O 1
ATOM 504 N N . THR A 1 70 ? 12.804 -12.120 1.171 1.00 80.69 70 THR A N 1
ATOM 505 C CA . THR A 1 70 ? 12.256 -13.409 0.750 1.00 80.69 70 THR A CA 1
ATOM 506 C C . THR A 1 70 ? 11.414 -13.195 -0.500 1.00 80.69 70 THR A C 1
ATOM 508 O O . THR A 1 70 ? 10.618 -12.267 -0.532 1.00 80.69 70 THR A O 1
ATOM 511 N N . THR A 1 71 ? 11.538 -14.047 -1.514 1.00 87.88 71 THR A N 1
ATOM 512 C CA . THR A 1 71 ? 10.740 -13.957 -2.752 1.00 87.88 71 THR A CA 1
ATOM 513 C C . THR A 1 71 ? 9.579 -14.951 -2.774 1.00 87.88 71 THR A C 1
ATOM 515 O O . THR A 1 71 ? 9.073 -15.294 -3.837 1.00 87.88 71 THR A O 1
ATOM 518 N N . THR A 1 72 ? 9.152 -15.444 -1.608 1.00 90.94 72 THR A N 1
ATOM 519 C CA . THR A 1 72 ? 8.047 -16.403 -1.482 1.00 90.94 72 THR A CA 1
ATOM 520 C C . THR A 1 72 ? 6.788 -15.870 -2.166 1.00 90.94 72 THR A C 1
ATOM 522 O O . THR A 1 72 ? 6.318 -14.782 -1.845 1.00 90.94 72 THR A O 1
ATOM 525 N N . GLY A 1 73 ? 6.229 -16.634 -3.105 1.00 87.56 73 GLY A N 1
ATOM 526 C CA . GLY A 1 73 ? 5.046 -16.235 -3.878 1.00 87.56 73 GLY A CA 1
ATOM 527 C C . GLY A 1 73 ? 5.342 -15.384 -5.118 1.00 87.56 73 GLY A C 1
ATOM 528 O O . GLY A 1 73 ? 4.446 -15.200 -5.936 1.00 87.56 73 GLY A O 1
ATOM 529 N N . LEU A 1 74 ? 6.580 -14.913 -5.305 1.00 89.56 74 LEU A N 1
ATOM 530 C CA . LEU A 1 74 ? 7.014 -14.300 -6.559 1.00 89.56 74 LEU A CA 1
ATOM 531 C C . LEU A 1 74 ? 7.568 -15.373 -7.491 1.00 89.56 74 LEU A C 1
ATOM 533 O O . LEU A 1 74 ? 8.488 -16.112 -7.137 1.00 89.56 74 LEU A O 1
ATOM 537 N N . GLU A 1 75 ? 7.056 -15.412 -8.714 1.00 87.31 75 GLU A N 1
ATOM 538 C CA . GLU A 1 75 ? 7.700 -16.179 -9.774 1.00 87.31 75 GLU A CA 1
ATOM 539 C C . GLU A 1 75 ? 9.075 -15.568 -10.105 1.00 87.31 75 GLU A C 1
ATOM 541 O O . GLU A 1 75 ? 9.239 -14.336 -10.060 1.00 87.31 75 GLU A O 1
ATOM 546 N N . PRO A 1 76 ? 10.080 -16.394 -10.457 1.00 86.25 76 PRO A N 1
ATOM 547 C CA . PRO A 1 76 ? 11.345 -15.890 -10.972 1.00 86.25 76 PRO A CA 1
ATOM 548 C C . PRO A 1 76 ? 11.095 -14.911 -12.125 1.00 86.25 76 PRO A C 1
ATOM 550 O O . PRO A 1 76 ? 10.227 -15.159 -12.968 1.00 86.25 76 PRO A O 1
ATOM 553 N N . PRO A 1 77 ? 11.819 -13.783 -12.187 1.00 85.50 77 PRO A N 1
ATOM 554 C CA . PRO A 1 77 ? 11.616 -12.850 -13.275 1.00 85.50 77 PRO A CA 1
ATOM 555 C C . PRO A 1 77 ? 12.030 -13.525 -14.587 1.00 85.50 77 PRO A C 1
ATOM 557 O O . PRO A 1 77 ? 13.124 -14.079 -14.690 1.00 85.50 77 PRO A O 1
ATOM 560 N N . GLY A 1 78 ? 11.142 -13.495 -15.583 1.00 84.38 78 GLY A N 1
ATOM 561 C CA . GLY A 1 78 ? 11.447 -14.000 -16.923 1.00 84.38 78 GLY A CA 1
ATOM 562 C C . GLY A 1 78 ? 12.647 -13.283 -17.554 1.00 84.38 78 GLY A C 1
ATOM 563 O O . GLY A 1 78 ? 13.091 -12.239 -17.070 1.00 84.38 78 GLY A O 1
ATOM 564 N N . ALA A 1 79 ? 13.167 -13.827 -18.656 1.00 87.38 79 ALA A N 1
ATOM 565 C CA . ALA A 1 79 ? 14.332 -13.270 -19.344 1.00 87.38 79 ALA A CA 1
ATOM 566 C C . ALA A 1 79 ? 14.181 -11.758 -19.610 1.00 87.38 79 ALA A C 1
ATOM 568 O O . ALA A 1 79 ? 13.148 -11.297 -20.095 1.00 87.38 79 ALA A O 1
ATOM 569 N N . GLY A 1 80 ? 15.214 -10.982 -19.264 1.00 86.81 80 GLY A N 1
ATOM 570 C CA . GLY A 1 80 ? 15.212 -9.525 -19.427 1.00 86.81 80 GLY A CA 1
ATOM 571 C C . GLY A 1 80 ? 14.338 -8.759 -18.428 1.00 86.81 80 GLY A C 1
ATOM 572 O O . GLY A 1 80 ? 14.105 -7.570 -18.631 1.00 86.81 80 GLY A O 1
ATOM 573 N N . ARG A 1 81 ? 13.856 -9.393 -17.353 1.00 88.75 81 ARG A N 1
ATOM 574 C CA . ARG A 1 81 ? 13.069 -8.750 -16.288 1.00 88.75 81 ARG A CA 1
ATOM 575 C C . ARG A 1 81 ? 13.809 -8.823 -14.956 1.00 88.75 81 ARG A C 1
ATOM 577 O O . ARG A 1 81 ? 14.680 -9.667 -14.756 1.00 88.75 81 ARG A O 1
ATOM 584 N N . ARG A 1 82 ? 13.449 -7.945 -14.022 1.00 88.31 82 ARG A N 1
ATOM 585 C CA . ARG A 1 82 ? 13.950 -7.976 -12.642 1.00 88.31 82 ARG A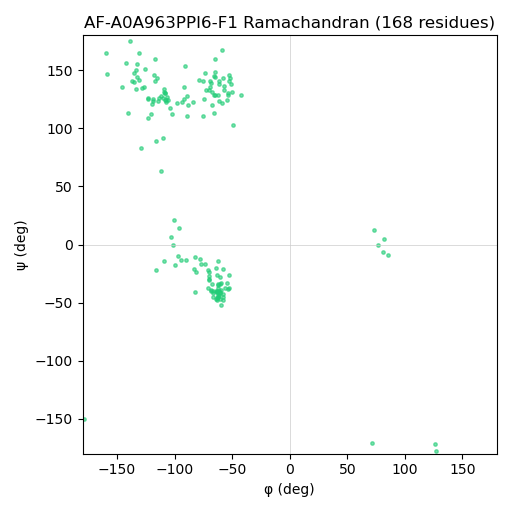 CA 1
ATOM 586 C C . ARG A 1 82 ? 12.864 -7.601 -11.647 1.00 88.31 82 ARG A C 1
ATOM 588 O O . ARG A 1 82 ? 11.929 -6.877 -11.984 1.00 88.31 82 ARG A O 1
ATOM 595 N N . TRP A 1 83 ? 13.035 -8.063 -10.415 1.00 90.06 83 TRP A N 1
ATOM 596 C CA . TRP A 1 83 ? 12.258 -7.594 -9.275 1.00 90.06 83 TRP A CA 1
ATOM 597 C C . TRP A 1 83 ? 12.976 -6.440 -8.582 1.00 90.06 83 TRP A C 1
ATOM 599 O O . TRP A 1 83 ? 14.181 -6.505 -8.323 1.00 90.06 83 TRP A O 1
ATOM 609 N N . TRP A 1 84 ? 12.220 -5.404 -8.247 1.00 89.12 84 TRP A N 1
ATOM 610 C CA . TRP A 1 84 ? 12.565 -4.463 -7.192 1.00 89.12 84 TRP A CA 1
ATOM 611 C C . TRP A 1 84 ? 11.648 -4.713 -6.018 1.00 89.12 84 TRP A C 1
ATOM 613 O O . TRP A 1 84 ? 10.431 -4.675 -6.173 1.00 89.12 84 TRP A O 1
ATOM 623 N N . ILE A 1 85 ? 12.234 -4.994 -4.862 1.00 91.25 85 ILE A N 1
ATOM 624 C CA . ILE A 1 85 ? 11.485 -5.270 -3.645 1.00 91.25 85 ILE A CA 1
ATOM 625 C C . ILE A 1 85 ? 11.771 -4.137 -2.681 1.00 91.25 85 ILE A C 1
ATOM 627 O O . ILE A 1 85 ? 12.927 -3.820 -2.417 1.00 91.25 85 ILE A O 1
ATOM 631 N N . TYR A 1 86 ? 10.713 -3.520 -2.185 1.00 91.50 86 TYR A N 1
ATOM 632 C CA . TYR A 1 86 ? 10.758 -2.379 -1.297 1.00 91.50 86 TYR A CA 1
ATOM 633 C C . TYR A 1 86 ? 10.112 -2.731 0.037 1.00 91.50 86 TYR A C 1
ATOM 635 O O . TYR A 1 86 ? 9.137 -3.478 0.077 1.00 91.50 86 TYR A O 1
ATOM 643 N N . GLY A 1 87 ? 10.630 -2.164 1.120 1.00 92.44 87 GLY A N 1
ATOM 644 C CA . GLY A 1 87 ? 10.074 -2.298 2.462 1.00 92.44 87 GLY A CA 1
ATOM 645 C C . GLY A 1 87 ? 10.103 -0.978 3.227 1.00 92.44 87 GLY A C 1
ATOM 646 O O . GLY A 1 87 ? 10.642 0.028 2.758 1.00 92.44 87 GLY A O 1
ATOM 647 N N . LEU A 1 88 ? 9.520 -0.979 4.422 1.00 93.00 88 LEU A N 1
ATOM 648 C CA . LEU A 1 88 ? 9.547 0.172 5.321 1.00 93.00 88 LEU A CA 1
ATOM 649 C C . LEU A 1 88 ? 10.888 0.269 6.065 1.00 93.00 88 LEU A C 1
ATOM 651 O O . LEU A 1 88 ? 11.425 -0.736 6.538 1.00 93.00 88 LEU A O 1
ATOM 655 N N . SER A 1 89 ? 11.393 1.493 6.246 1.00 93.25 89 SER A N 1
ATOM 656 C CA . SER A 1 89 ? 12.466 1.776 7.210 1.00 93.25 89 SER A CA 1
ATOM 657 C C . SER A 1 89 ? 11.992 1.520 8.644 1.00 93.25 89 SER A C 1
ATOM 659 O O . SER A 1 89 ? 10.794 1.560 8.910 1.00 93.25 89 SER A O 1
ATOM 661 N N . GLN A 1 90 ? 12.907 1.317 9.599 1.00 93.56 90 GLN A N 1
ATOM 662 C CA . GLN A 1 90 ? 12.523 1.118 11.007 1.00 93.56 90 GLN A CA 1
ATOM 663 C C . GLN A 1 90 ? 11.673 2.273 11.564 1.00 93.56 90 GLN A C 1
ATOM 665 O O . GLN A 1 90 ? 10.713 2.030 12.295 1.00 93.56 90 GLN A O 1
ATOM 670 N N . ALA A 1 91 ? 11.980 3.515 11.171 1.00 94.00 91 ALA A N 1
ATOM 671 C CA . ALA A 1 91 ? 11.185 4.684 11.539 1.00 94.00 91 ALA A CA 1
ATOM 672 C C . ALA A 1 91 ? 9.761 4.595 10.964 1.00 94.00 91 ALA A C 1
ATOM 674 O O . ALA A 1 91 ? 8.786 4.720 11.700 1.00 94.00 91 ALA A O 1
ATOM 675 N N . ASN A 1 92 ? 9.623 4.268 9.676 1.00 94.25 92 ASN A N 1
ATOM 676 C CA . ASN A 1 92 ? 8.312 4.168 9.029 1.00 94.25 92 ASN A CA 1
ATOM 677 C C . ASN A 1 92 ? 7.506 2.953 9.520 1.00 94.25 92 ASN A C 1
ATOM 679 O O . ASN A 1 92 ? 6.281 3.010 9.588 1.00 94.25 92 ASN A O 1
ATOM 683 N N . GLN A 1 93 ? 8.178 1.872 9.925 1.00 95.31 93 GLN A N 1
ATOM 684 C CA . GLN A 1 93 ? 7.543 0.747 10.613 1.00 95.31 93 GLN A CA 1
ATOM 685 C C . GLN A 1 93 ? 6.949 1.178 11.960 1.00 95.31 93 GLN A C 1
ATOM 687 O O . GLN A 1 93 ? 5.866 0.726 12.323 1.00 95.31 93 GLN A O 1
ATOM 692 N N . ALA A 1 94 ? 7.642 2.042 12.710 1.00 95.38 94 ALA A N 1
ATOM 693 C CA . ALA A 1 94 ? 7.133 2.567 13.974 1.00 95.38 94 ALA A CA 1
ATOM 694 C C . ALA A 1 94 ? 5.909 3.471 13.764 1.00 95.38 94 ALA A C 1
ATOM 696 O O . ALA A 1 94 ? 4.946 3.360 14.518 1.00 95.38 94 ALA A O 1
ATOM 697 N N . GLU A 1 95 ? 5.905 4.302 12.719 1.00 93.94 95 GLU A N 1
ATOM 698 C CA . GLU A 1 95 ? 4.731 5.109 12.363 1.00 93.94 95 GLU A CA 1
ATOM 699 C C . GLU A 1 95 ? 3.523 4.241 11.989 1.00 93.94 95 GLU A C 1
ATOM 701 O O . GLU A 1 95 ? 2.417 4.478 12.477 1.00 93.94 95 GLU A O 1
ATOM 706 N N . LEU A 1 96 ? 3.726 3.176 11.203 1.00 93.31 96 LEU A N 1
ATOM 707 C CA . LEU A 1 96 ? 2.640 2.245 10.894 1.00 93.31 96 LEU A CA 1
ATOM 708 C C . LEU A 1 96 ? 2.131 1.521 12.151 1.00 93.31 96 LEU A C 1
ATOM 710 O O . LEU A 1 96 ? 0.920 1.398 12.321 1.00 93.31 96 LEU A O 1
ATOM 714 N N . ARG A 1 97 ? 3.020 1.118 13.073 1.00 95.31 97 ARG A N 1
ATOM 715 C CA . ARG A 1 97 ? 2.612 0.532 14.364 1.00 95.31 97 ARG A CA 1
ATOM 716 C C . ARG A 1 97 ? 1.721 1.473 15.169 1.00 95.31 97 ARG A C 1
ATOM 718 O O . ARG A 1 97 ? 0.677 1.035 15.635 1.00 95.31 97 ARG A O 1
ATOM 725 N N . LYS A 1 98 ? 2.061 2.764 15.262 1.00 93.81 98 LYS A N 1
ATOM 726 C CA . LYS A 1 98 ? 1.221 3.760 15.956 1.00 93.81 98 LYS A CA 1
ATOM 727 C C . LYS A 1 98 ? -0.183 3.839 15.357 1.00 93.81 98 LYS A C 1
ATOM 729 O O . LYS A 1 98 ? -1.167 3.880 16.092 1.00 93.81 98 LYS A O 1
ATOM 734 N N . VAL A 1 99 ? -0.284 3.828 14.026 1.00 91.94 99 VAL A N 1
ATOM 735 C CA . VAL A 1 99 ? -1.575 3.806 13.323 1.00 91.94 99 VAL A CA 1
ATOM 736 C C . VAL A 1 99 ? -2.356 2.530 13.650 1.00 91.94 99 VAL A C 1
ATOM 738 O O . VAL A 1 99 ? -3.543 2.603 13.970 1.00 91.94 99 VAL A O 1
ATOM 741 N N . GLN A 1 100 ? -1.700 1.367 13.622 1.00 92.62 100 GLN A N 1
ATOM 742 C CA . GLN A 1 100 ? -2.319 0.087 13.980 1.00 92.62 100 GLN A CA 1
ATOM 743 C C . GLN A 1 100 ? -2.794 0.070 15.442 1.00 92.62 100 GLN A C 1
ATOM 745 O O . GLN A 1 100 ? -3.908 -0.372 15.711 1.00 92.62 100 GLN A O 1
ATOM 750 N N . ASP A 1 101 ? -1.985 0.574 16.378 1.00 93.81 101 ASP A N 1
ATOM 751 C CA . ASP A 1 101 ? -2.324 0.679 17.802 1.00 93.81 101 ASP A CA 1
ATOM 752 C C . ASP A 1 101 ? -3.536 1.590 18.026 1.00 93.81 101 ASP A C 1
ATOM 754 O O . ASP A 1 101 ? -4.458 1.214 18.748 1.00 93.81 101 ASP A O 1
ATOM 758 N N . MET A 1 102 ? -3.578 2.753 17.366 1.00 92.38 102 MET A N 1
ATOM 759 C CA . MET A 1 102 ? -4.712 3.680 17.434 1.00 92.38 102 MET A CA 1
ATOM 760 C C . MET A 1 102 ? -6.014 3.004 16.986 1.00 92.38 102 MET A C 1
ATOM 762 O O . MET A 1 102 ? -7.031 3.086 17.676 1.00 92.38 102 MET A O 1
ATOM 766 N N . VAL A 1 103 ? -5.986 2.310 15.845 1.00 89.50 103 VAL A N 1
ATOM 767 C CA . VAL A 1 103 ? -7.167 1.613 15.321 1.00 89.50 103 VAL A CA 1
ATOM 768 C C . VAL A 1 103 ? -7.563 0.446 16.227 1.00 89.50 103 VAL A C 1
ATOM 770 O O . VAL A 1 103 ? -8.748 0.282 16.510 1.00 89.50 103 VAL A O 1
ATOM 773 N N . ARG A 1 104 ? -6.599 -0.335 16.735 1.00 90.50 104 ARG A N 1
ATOM 774 C CA . ARG A 1 104 ? -6.866 -1.421 17.694 1.00 90.50 104 ARG A CA 1
ATOM 775 C C . ARG A 1 104 ? -7.494 -0.898 18.985 1.00 90.50 104 ARG A C 1
ATOM 777 O O . ARG A 1 104 ? -8.436 -1.505 19.487 1.00 90.50 104 ARG A O 1
ATOM 784 N N . HIS A 1 105 ? -7.021 0.236 19.497 1.00 91.00 105 HIS A N 1
ATOM 785 C CA . HIS A 1 105 ? -7.601 0.867 20.679 1.00 91.00 105 HIS A CA 1
ATOM 786 C C . HIS A 1 105 ? -9.053 1.295 20.431 1.00 91.00 105 HIS A C 1
ATOM 788 O O . HIS A 1 105 ? -9.924 0.980 21.237 1.00 91.00 105 HIS A O 1
ATOM 794 N N . ALA A 1 106 ? -9.338 1.931 19.290 1.00 89.31 106 ALA A N 1
ATOM 795 C CA . ALA A 1 106 ? -10.702 2.298 18.909 1.00 89.31 106 ALA A CA 1
ATOM 796 C C . ALA A 1 106 ? -11.622 1.072 18.774 1.00 89.31 106 ALA A C 1
ATOM 798 O O . ALA A 1 106 ? -12.750 1.087 19.259 1.00 89.31 106 ALA A O 1
ATOM 799 N N . GLN A 1 107 ? -11.126 -0.018 18.178 1.00 88.00 107 GLN A N 1
ATOM 800 C CA . GLN A 1 107 ? -11.863 -1.279 18.042 1.00 88.00 107 GLN A CA 1
ATOM 801 C C . GLN A 1 107 ? -12.213 -1.938 19.380 1.00 88.00 107 GLN A C 1
ATOM 803 O O . GLN A 1 107 ? -13.182 -2.696 19.442 1.00 88.00 107 GLN A O 1
ATOM 808 N N . ALA A 1 108 ? -11.434 -1.671 20.430 1.00 90.12 108 ALA A N 1
ATOM 809 C CA . ALA A 1 108 ? -11.674 -2.189 21.770 1.00 90.12 108 ALA A CA 1
ATOM 810 C C . ALA A 1 108 ? -12.714 -1.372 22.560 1.00 90.12 108 ALA A C 1
ATOM 812 O O . ALA A 1 108 ? -13.150 -1.819 23.622 1.00 90.12 108 ALA A O 1
ATOM 813 N N . GLN A 1 109 ? -13.122 -0.190 22.078 1.00 89.56 109 GLN A N 1
ATOM 814 C CA . GLN A 1 109 ? -14.087 0.647 22.788 1.00 89.56 109 GLN A CA 1
ATOM 815 C C . GLN A 1 109 ? -15.525 0.107 22.669 1.00 89.56 109 GLN A C 1
ATOM 817 O O . GLN A 1 109 ? -15.943 -0.334 21.590 1.00 89.56 109 GLN A O 1
ATOM 822 N N . PRO A 1 110 ? -16.324 0.166 23.754 1.00 84.94 110 PRO A N 1
ATOM 823 C CA . PRO A 1 110 ? -17.732 -0.212 23.711 1.00 84.94 110 PRO A CA 1
ATOM 824 C C . PRO A 1 110 ? -18.504 0.606 22.670 1.00 84.94 110 PRO A C 1
ATOM 826 O O . PRO A 1 110 ? -18.391 1.826 22.617 1.00 84.94 110 PRO A O 1
ATOM 829 N N . GLY A 1 111 ? -19.309 -0.067 21.846 1.00 80.12 111 GLY A N 1
ATOM 830 C CA . GLY A 1 111 ? -20.107 0.592 20.807 1.00 80.12 111 GLY A CA 1
ATOM 831 C C . GLY A 1 111 ? -19.352 0.909 19.510 1.00 80.12 111 GLY A C 1
ATOM 832 O O . GLY A 1 111 ? -19.947 1.495 18.604 1.00 80.12 111 GLY A O 1
ATOM 833 N N . TYR A 1 112 ? -18.086 0.494 19.372 1.00 84.19 112 TYR A N 1
ATOM 834 C CA . TYR A 1 112 ? -17.346 0.653 18.122 1.00 84.19 112 TYR A CA 1
ATOM 835 C C . TYR A 1 112 ? -18.042 -0.063 16.958 1.00 84.19 112 TYR A C 1
ATOM 837 O O . TYR A 1 112 ? -18.241 -1.283 16.956 1.00 84.19 112 TYR A O 1
ATOM 845 N N . GLN A 1 113 ? -18.369 0.700 15.918 1.00 82.75 113 GLN A N 1
ATOM 846 C CA . GLN A 1 113 ? -18.892 0.145 14.679 1.00 82.75 113 GLN A CA 1
ATOM 847 C C . GLN A 1 113 ? -17.743 -0.195 13.736 1.00 82.75 113 GLN A C 1
ATOM 849 O O . GLN A 1 113 ? -17.099 0.691 13.173 1.00 82.75 113 GLN A O 1
ATOM 854 N N . ARG A 1 114 ? -17.525 -1.496 13.518 1.00 78.88 114 ARG A N 1
ATOM 855 C CA . ARG A 1 114 ? -16.548 -1.973 12.533 1.00 78.88 114 ARG A CA 1
ATOM 856 C C . ARG A 1 114 ? -16.862 -1.446 11.131 1.00 78.88 114 ARG A C 1
ATOM 858 O O . ARG A 1 114 ? -18.020 -1.375 10.712 1.00 78.88 114 ARG A O 1
ATOM 865 N N . GLY A 1 115 ? -15.797 -1.138 10.398 1.00 75.50 115 GLY A N 1
ATOM 866 C CA . GLY A 1 115 ? -15.838 -0.647 9.025 1.00 75.50 115 GLY A CA 1
ATOM 867 C C . GLY A 1 115 ? -15.070 0.662 8.861 1.00 75.50 115 GLY A C 1
ATOM 868 O O . GLY A 1 115 ? -14.381 1.119 9.770 1.00 75.50 115 GLY A O 1
ATOM 869 N N . GLY A 1 116 ? -15.207 1.260 7.684 1.00 79.81 116 GLY A N 1
ATOM 870 C CA . GLY A 1 116 ? -14.465 2.446 7.270 1.00 79.81 116 GLY A CA 1
ATOM 871 C C . GLY A 1 116 ? -13.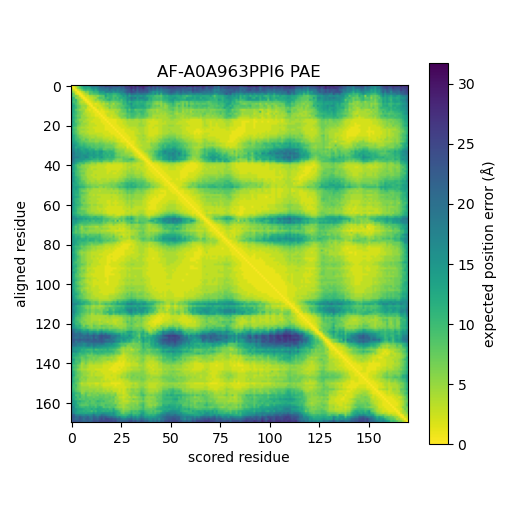785 2.200 5.930 1.00 79.81 116 GLY A C 1
ATOM 872 O O . GLY A 1 116 ? -13.928 1.128 5.338 1.00 79.81 116 GLY A O 1
ATOM 873 N N . THR A 1 117 ? -13.041 3.192 5.463 1.00 82.31 117 THR A N 1
ATOM 874 C CA . THR A 1 117 ? -12.338 3.117 4.182 1.00 82.31 117 THR A CA 1
ATOM 875 C C . THR A 1 117 ? -10.843 3.026 4.438 1.00 82.31 117 THR A C 1
ATOM 877 O O . THR A 1 117 ? -10.289 3.884 5.122 1.00 82.31 117 THR A O 1
ATOM 880 N N . LEU A 1 118 ? -10.196 2.004 3.872 1.00 80.75 118 LEU A N 1
ATOM 881 C CA . LEU A 1 118 ? -8.745 1.956 3.716 1.00 80.75 118 LEU A CA 1
ATOM 882 C C . LEU A 1 118 ? -8.405 2.174 2.246 1.00 80.75 118 LEU A C 1
ATOM 884 O O . LEU A 1 118 ? -8.874 1.433 1.383 1.00 80.75 118 LEU A O 1
ATOM 888 N N . VAL A 1 119 ? -7.526 3.134 1.983 1.00 80.56 119 VAL A N 1
ATOM 889 C CA . VAL A 1 119 ? -6.869 3.282 0.686 1.00 80.56 119 VAL A CA 1
ATOM 890 C C . VAL A 1 119 ? -5.387 3.015 0.874 1.00 80.56 119 VAL A C 1
ATOM 892 O O . VAL A 1 119 ? -4.730 3.691 1.663 1.00 80.56 119 VAL A O 1
ATOM 895 N N . ILE 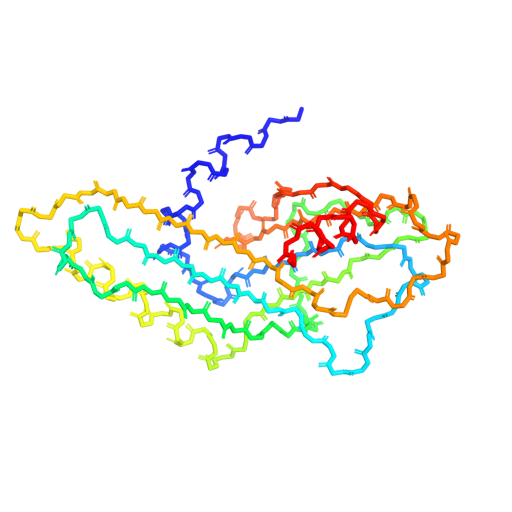A 1 120 ? -4.865 2.049 0.121 1.00 77.12 120 ILE A N 1
ATOM 896 C CA . ILE 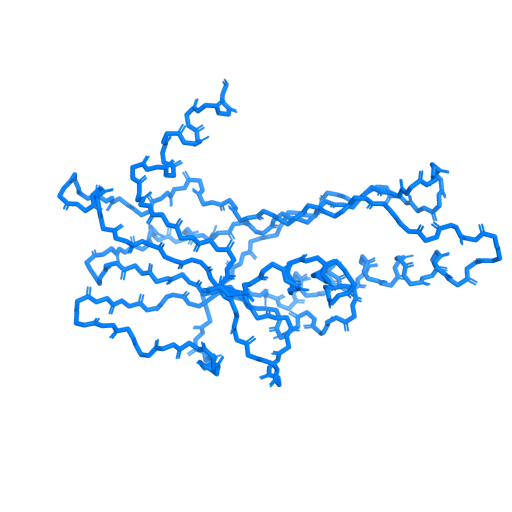A 1 120 ? -3.428 1.856 -0.052 1.00 77.12 120 ILE A CA 1
ATOM 897 C C . ILE A 1 120 ? -3.086 2.284 -1.469 1.00 77.12 120 ILE A C 1
ATOM 899 O O . ILE A 1 120 ? -3.657 1.775 -2.434 1.00 77.12 120 ILE A O 1
ATOM 90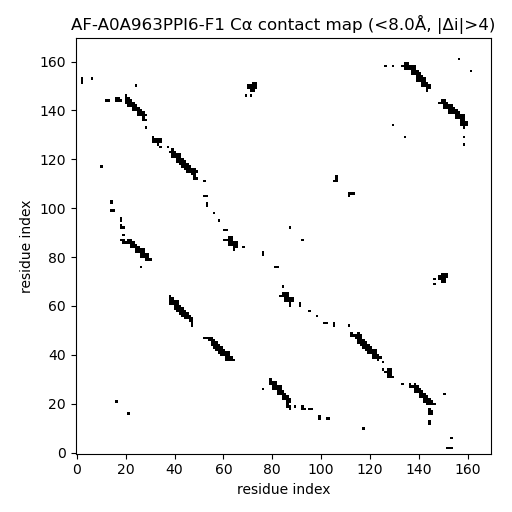3 N N . ALA A 1 121 ? -2.153 3.215 -1.595 1.00 76.50 121 ALA A N 1
ATOM 904 C CA . ALA A 1 121 ? -1.617 3.627 -2.878 1.00 76.50 121 ALA A CA 1
ATOM 905 C C . ALA A 1 121 ? -0.095 3.621 -2.822 1.00 76.50 121 ALA A C 1
ATOM 907 O O . ALA A 1 121 ? 0.504 4.019 -1.826 1.00 76.50 121 ALA A O 1
ATOM 908 N N . MET A 1 122 ? 0.527 3.199 -3.915 1.00 76.38 122 MET A N 1
ATOM 909 C CA . MET A 1 122 ? 1.946 3.416 -4.138 1.00 76.38 122 MET A CA 1
ATOM 910 C C . MET A 1 122 ? 2.083 4.542 -5.155 1.00 76.38 122 MET A C 1
ATOM 912 O O . MET A 1 122 ? 1.616 4.430 -6.287 1.00 76.38 122 MET A O 1
ATOM 916 N N . GLU A 1 123 ? 2.701 5.637 -4.740 1.00 74.81 123 GLU A N 1
ATOM 917 C CA . GLU A 1 123 ? 3.047 6.733 -5.630 1.00 74.81 123 GLU A CA 1
ATOM 918 C C . GLU A 1 123 ? 4.505 6.596 -6.041 1.00 74.81 123 GLU A C 1
ATOM 920 O O . GLU A 1 123 ? 5.413 6.631 -5.211 1.00 74.81 123 GLU A O 1
ATOM 925 N N . GLN A 1 124 ? 4.732 6.509 -7.344 1.00 69.00 124 GLN A N 1
ATOM 926 C CA . GLN A 1 124 ? 6.053 6.646 -7.927 1.00 69.00 124 GLN A CA 1
ATOM 927 C C . GLN A 1 124 ? 6.026 7.889 -8.817 1.00 69.00 124 GLN A C 1
ATOM 929 O O . GLN A 1 124 ? 5.637 7.828 -9.980 1.00 69.00 124 GLN A O 1
ATOM 934 N N . ARG A 1 125 ? 6.345 9.047 -8.217 1.00 57.78 125 ARG A N 1
ATOM 935 C CA . ARG A 1 125 ? 6.279 10.359 -8.893 1.00 57.78 125 ARG A CA 1
ATOM 936 C C . ARG A 1 125 ? 7.228 10.440 -10.083 1.00 57.78 125 ARG A C 1
ATOM 938 O O . ARG A 1 125 ? 6.897 11.051 -11.091 1.00 57.78 125 ARG A O 1
ATOM 945 N N . GLU A 1 126 ? 8.365 9.769 -9.964 1.00 57.28 126 GLU A N 1
ATOM 946 C CA . GLU A 1 126 ? 9.303 9.550 -11.051 1.00 57.28 126 GLU A CA 1
ATOM 947 C C . GLU A 1 126 ? 9.246 8.072 -11.413 1.00 57.28 126 GLU A C 1
ATOM 949 O O . GLU A 1 126 ? 9.918 7.221 -10.819 1.00 57.28 126 GLU A O 1
ATOM 954 N N . LEU A 1 127 ? 8.380 7.742 -12.373 1.00 55.16 127 LEU A N 1
ATOM 955 C CA . LEU A 1 127 ? 8.555 6.499 -13.107 1.00 55.16 127 LEU A CA 1
ATOM 956 C C . LEU A 1 127 ? 9.976 6.523 -13.650 1.00 55.16 127 LEU A C 1
ATOM 958 O O . LEU A 1 127 ? 10.400 7.526 -14.227 1.00 55.16 127 LEU A O 1
ATOM 962 N N . ALA A 1 128 ? 10.706 5.436 -13.421 1.00 55.72 128 ALA A N 1
ATOM 963 C CA . ALA A 1 128 ? 12.022 5.261 -13.998 1.00 55.72 128 ALA A CA 1
ATOM 964 C C . ALA A 1 128 ? 11.997 5.707 -15.458 1.00 55.72 128 ALA A C 1
ATOM 966 O O . ALA A 1 128 ? 11.085 5.304 -16.188 1.00 55.72 128 ALA A O 1
ATOM 967 N N . VAL A 1 129 ? 12.945 6.574 -15.838 1.00 53.22 129 VAL A N 1
ATOM 968 C CA . VAL A 1 129 ? 13.065 7.104 -17.199 1.00 53.22 129 VAL A CA 1
ATOM 969 C C . VAL A 1 129 ? 13.009 5.915 -18.145 1.00 53.22 129 VAL A C 1
ATOM 971 O O . VAL A 1 129 ? 13.943 5.121 -18.239 1.00 53.22 129 VAL A O 1
ATOM 974 N N . THR A 1 130 ? 11.850 5.734 -18.765 1.00 59.12 130 THR A N 1
ATOM 975 C CA . THR A 1 130 ? 11.562 4.579 -19.599 1.00 59.12 130 THR A CA 1
ATOM 976 C C . THR A 1 130 ? 11.712 5.090 -21.018 1.00 59.12 130 THR A C 1
ATOM 978 O O . THR A 1 130 ? 10.936 5.960 -21.417 1.00 59.12 130 THR A O 1
ATOM 981 N N . PRO A 1 131 ? 12.725 4.642 -21.784 1.00 67.19 131 PRO A N 1
ATOM 982 C CA . PRO A 1 131 ? 12.756 4.953 -23.203 1.00 67.19 131 PRO A CA 1
ATOM 983 C C . PRO A 1 131 ? 11.418 4.533 -23.839 1.00 67.19 131 PRO A C 1
ATOM 985 O O . PRO A 1 131 ? 10.861 3.517 -23.414 1.00 67.19 131 PRO A O 1
ATOM 988 N N . PRO A 1 132 ? 10.903 5.261 -24.852 1.00 72.62 132 PRO A N 1
ATOM 989 C CA . PRO A 1 132 ? 9.585 4.990 -25.445 1.00 72.62 132 PRO A CA 1
ATOM 990 C C . PRO A 1 132 ? 9.385 3.534 -25.893 1.00 72.62 132 PRO A C 1
ATOM 992 O O . PRO A 1 132 ? 8.275 3.012 -25.896 1.00 72.62 132 PRO A O 1
ATOM 995 N N . SER A 1 133 ? 10.476 2.833 -26.212 1.00 77.75 133 SER A N 1
ATOM 996 C CA . SER A 1 133 ? 10.484 1.406 -26.546 1.00 77.75 133 SER A CA 1
ATOM 997 C C . SER A 1 133 ? 10.018 0.474 -25.417 1.00 77.75 133 SER A C 1
ATOM 999 O O . SER A 1 133 ? 9.741 -0.694 -25.681 1.00 77.75 133 SER A O 1
ATOM 1001 N N . LEU A 1 134 ? 9.923 0.954 -24.173 1.00 79.19 134 LEU A N 1
ATOM 1002 C CA . LEU A 1 134 ? 9.491 0.176 -23.007 1.00 79.19 134 LEU A CA 1
ATOM 1003 C C . LEU A 1 134 ? 8.040 0.446 -22.598 1.00 79.19 134 LEU A C 1
ATOM 1005 O O . LEU A 1 134 ? 7.543 -0.184 -21.664 1.00 79.19 134 LEU A O 1
ATOM 1009 N N . ASP A 1 135 ? 7.341 1.331 -23.304 1.00 81.50 135 ASP A N 1
ATOM 1010 C CA . ASP A 1 135 ? 6.006 1.811 -22.941 1.00 81.50 135 ASP A CA 1
ATOM 1011 C C . ASP A 1 135 ? 4.937 0.729 -22.864 1.00 81.50 135 ASP A C 1
ATOM 1013 O O . ASP A 1 135 ? 3.989 0.865 -22.096 1.00 81.50 135 ASP A O 1
ATOM 1017 N N . HIS A 1 136 ? 5.115 -0.343 -23.631 1.00 82.69 136 HIS A N 1
ATOM 1018 C CA . HIS A 1 136 ? 4.204 -1.483 -23.697 1.00 82.69 136 HIS A CA 1
ATOM 1019 C C . HIS A 1 136 ? 4.723 -2.701 -22.927 1.00 82.69 136 HIS A C 1
ATOM 1021 O O . HIS A 1 136 ? 4.142 -3.783 -23.001 1.00 82.69 136 HIS A O 1
ATOM 1027 N N . THR A 1 137 ? 5.828 -2.558 -22.189 1.00 81.88 137 THR A N 1
ATOM 1028 C CA . THR A 1 137 ? 6.337 -3.660 -21.370 1.00 81.88 137 THR A CA 1
ATOM 1029 C C . THR A 1 137 ? 5.403 -3.907 -20.195 1.00 81.88 137 THR A C 1
ATOM 1031 O O . THR A 1 137 ? 5.004 -2.982 -19.491 1.00 81.88 137 THR A O 1
ATOM 1034 N N . ARG A 1 138 ? 5.058 -5.178 -19.961 1.00 83.75 138 ARG A N 1
ATOM 1035 C CA . ARG A 1 138 ? 4.237 -5.561 -18.810 1.00 83.75 138 ARG A CA 1
ATOM 1036 C C . ARG A 1 138 ? 4.964 -5.210 -17.520 1.00 83.75 138 ARG A C 1
ATOM 1038 O O . ARG A 1 138 ? 6.101 -5.640 -17.330 1.00 83.75 138 ARG A O 1
ATOM 1045 N N . TRP A 1 139 ? 4.295 -4.509 -16.625 1.00 84.38 139 TRP A N 1
ATOM 1046 C CA . TRP A 1 139 ? 4.701 -4.220 -15.259 1.00 84.38 139 TRP A CA 1
ATOM 1047 C C . TRP A 1 139 ? 3.690 -4.852 -14.315 1.00 84.38 139 TRP A C 1
ATOM 1049 O O . TRP A 1 139 ? 2.491 -4.862 -14.592 1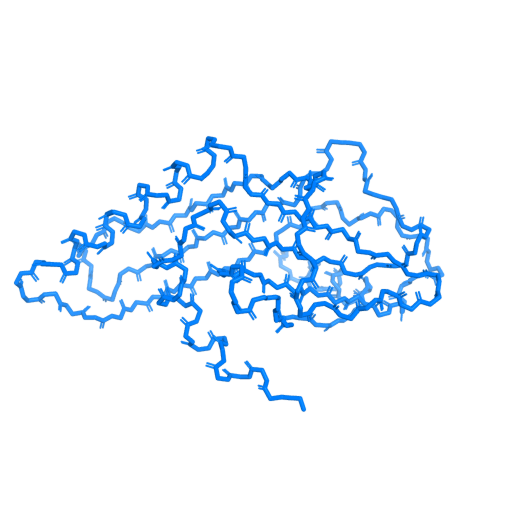.00 84.38 139 TRP A O 1
ATOM 1059 N N . THR A 1 140 ? 4.176 -5.405 -13.212 1.00 86.44 140 THR A N 1
ATOM 1060 C CA . THR A 1 140 ? 3.311 -6.020 -12.202 1.00 86.44 140 THR A CA 1
ATOM 1061 C C . THR A 1 140 ? 3.727 -5.545 -10.826 1.00 86.44 140 THR A C 1
ATOM 1063 O O . THR A 1 140 ? 4.916 -5.579 -10.500 1.00 86.44 140 THR A O 1
ATOM 1066 N N . THR A 1 141 ? 2.757 -5.156 -10.010 1.00 86.19 141 THR A N 1
ATOM 1067 C CA . THR A 1 141 ? 2.956 -4.807 -8.607 1.00 86.19 141 THR A CA 1
ATOM 1068 C C . THR A 1 141 ? 2.360 -5.895 -7.737 1.00 86.19 141 THR A C 1
ATOM 1070 O O . THR A 1 141 ? 1.217 -6.317 -7.912 1.00 86.19 141 THR A O 1
ATOM 1073 N N . TRP A 1 142 ? 3.165 -6.338 -6.789 1.00 90.75 142 TRP A N 1
ATOM 1074 C CA . TRP A 1 142 ? 2.863 -7.385 -5.837 1.00 90.75 142 TRP A CA 1
ATOM 1075 C C . TRP A 1 142 ? 3.090 -6.846 -4.436 1.00 90.75 142 TRP A C 1
ATOM 1077 O O . TRP A 1 142 ? 3.942 -5.984 -4.224 1.00 90.75 142 TRP A O 1
ATOM 1087 N N . MET A 1 143 ? 2.352 -7.366 -3.468 1.00 90.56 143 MET A N 1
ATOM 1088 C CA . MET A 1 143 ? 2.491 -6.965 -2.077 1.00 90.56 143 MET A CA 1
ATOM 1089 C C . MET A 1 143 ? 2.566 -8.184 -1.174 1.00 90.56 143 MET A C 1
ATOM 1091 O O . MET A 1 143 ? 1.911 -9.193 -1.420 1.00 90.56 143 MET A O 1
ATOM 1095 N N . GLN A 1 144 ? 3.366 -8.068 -0.125 1.00 92.06 144 GLN A N 1
ATOM 1096 C CA . GLN A 1 144 ? 3.457 -9.012 0.972 1.00 92.06 144 GLN A CA 1
ATOM 1097 C C . GLN A 1 144 ? 3.060 -8.273 2.245 1.00 92.06 144 GLN A C 1
ATOM 1099 O O . GLN A 1 144 ? 3.644 -7.244 2.565 1.00 92.06 144 GLN A O 1
ATOM 1104 N N . VAL A 1 145 ? 2.081 -8.809 2.966 1.00 90.50 145 VAL A N 1
ATOM 1105 C CA . VAL A 1 145 ? 1.679 -8.337 4.306 1.00 90.50 145 VAL A CA 1
ATOM 1106 C C . VAL A 1 145 ? 2.078 -9.328 5.402 1.00 90.50 145 VAL A C 1
ATOM 1108 O O . VAL A 1 145 ? 2.090 -8.980 6.573 1.00 90.50 145 VAL A O 1
ATOM 1111 N N . SER A 1 146 ? 2.435 -10.557 5.014 1.00 89.38 146 SER A N 1
ATOM 1112 C CA . SER A 1 146 ? 3.019 -11.570 5.887 1.00 89.38 146 SER A CA 1
ATOM 1113 C C . SER A 1 146 ? 4.026 -12.417 5.115 1.00 89.38 146 SER A C 1
ATOM 1115 O O . SER A 1 146 ? 3.730 -12.888 4.014 1.00 89.38 146 SER A O 1
ATOM 1117 N N . ARG A 1 147 ? 5.192 -12.685 5.709 1.00 87.88 147 ARG A N 1
ATOM 1118 C CA . ARG A 1 147 ? 6.218 -13.578 5.140 1.00 87.88 147 ARG A CA 1
ATOM 1119 C C . ARG A 1 147 ? 5.703 -14.995 4.925 1.00 87.88 147 ARG A C 1
ATOM 1121 O O . ARG A 1 147 ? 6.117 -15.661 3.980 1.00 87.88 147 ARG A O 1
ATOM 1128 N N . ARG A 1 148 ? 4.797 -15.456 5.791 1.00 88.75 148 ARG A N 1
ATOM 1129 C CA . ARG A 1 148 ? 4.202 -16.795 5.708 1.00 88.75 148 ARG A CA 1
ATOM 1130 C C . ARG A 1 148 ? 3.295 -16.939 4.488 1.00 88.75 148 ARG A C 1
ATOM 1132 O O . ARG A 1 148 ? 3.280 -17.995 3.865 1.00 88.75 148 ARG A O 1
ATOM 1139 N N . GLU A 1 149 ? 2.519 -15.905 4.173 1.00 87.00 149 GLU A N 1
ATOM 1140 C CA . GLU A 1 149 ? 1.600 -15.922 3.027 1.00 87.00 149 GLU A CA 1
ATOM 1141 C C . GLU A 1 149 ? 2.285 -15.568 1.703 1.00 87.00 149 GLU A C 1
ATOM 1143 O O . GLU A 1 149 ? 1.773 -15.930 0.639 1.00 87.00 149 GLU A O 1
ATOM 1148 N N . GLY A 1 150 ? 3.433 -14.889 1.777 1.00 90.94 150 GLY A N 1
ATOM 1149 C CA . GLY A 1 150 ? 4.205 -14.445 0.626 1.00 90.94 150 GLY A CA 1
ATOM 1150 C C . GLY A 1 150 ? 3.541 -13.304 -0.144 1.00 90.94 150 GLY A C 1
ATOM 1151 O O . GLY A 1 150 ? 2.553 -12.700 0.285 1.00 90.94 150 GLY A O 1
ATOM 1152 N N . PHE A 1 151 ? 4.114 -12.999 -1.304 1.00 91.75 151 PHE A N 1
ATOM 1153 C CA . PHE A 1 151 ? 3.608 -11.967 -2.197 1.00 91.75 151 PHE A CA 1
ATOM 1154 C C . PHE A 1 151 ? 2.336 -12.408 -2.930 1.00 91.75 151 PHE A C 1
ATOM 1156 O O . PHE A 1 151 ? 2.174 -13.569 -3.303 1.00 91.75 151 PHE A O 1
ATOM 1163 N N . PHE A 1 152 ? 1.453 -11.449 -3.205 1.00 88.44 152 PHE A N 1
ATOM 1164 C CA . PHE A 1 152 ? 0.322 -11.604 -4.119 1.00 88.44 152 PHE A CA 1
ATOM 1165 C C . PHE A 1 152 ? 0.197 -10.395 -5.050 1.00 88.44 152 PHE A C 1
ATOM 1167 O O . PHE A 1 152 ? 0.528 -9.271 -4.670 1.00 88.44 152 PHE A O 1
ATOM 1174 N N . GLU A 1 153 ? -0.274 -10.632 -6.274 1.00 87.88 153 GLU A N 1
ATOM 1175 C CA . GLU A 1 153 ? -0.453 -9.587 -7.283 1.00 87.88 153 GLU A CA 1
ATOM 1176 C C . GLU A 1 153 ? -1.572 -8.624 -6.865 1.00 87.88 153 GLU A C 1
ATOM 1178 O O . GLU A 1 153 ? -2.669 -9.054 -6.497 1.00 87.88 153 GLU A O 1
ATOM 1183 N N . ILE A 1 154 ? -1.297 -7.321 -6.941 1.00 84.62 154 ILE A N 1
ATOM 1184 C CA . ILE A 1 154 ? -2.278 -6.259 -6.676 1.00 84.62 154 ILE A CA 1
ATOM 1185 C C . ILE A 1 154 ? -2.576 -5.407 -7.907 1.00 84.62 154 ILE A C 1
ATOM 1187 O O . ILE A 1 154 ? -3.624 -4.766 -7.963 1.00 84.62 154 ILE A O 1
ATOM 1191 N N . TRP A 1 155 ? -1.673 -5.390 -8.889 1.00 82.62 155 TRP A N 1
ATOM 1192 C CA . TRP A 1 155 ? -1.854 -4.640 -10.124 1.00 82.62 155 TRP A CA 1
ATOM 1193 C C . TRP A 1 155 ? -0.963 -5.183 -11.245 1.00 82.62 155 TRP A C 1
ATOM 1195 O O . TRP A 1 155 ? 0.170 -5.601 -11.005 1.00 82.62 155 TRP A O 1
ATOM 1205 N N . THR A 1 156 ? -1.461 -5.103 -12.475 1.00 84.44 156 THR A N 1
ATOM 1206 C CA . THR A 1 156 ? -0.712 -5.356 -13.707 1.00 84.44 156 THR A CA 1
ATOM 1207 C C . THR A 1 156 ? -1.086 -4.280 -14.726 1.00 84.44 156 THR A C 1
ATOM 1209 O O . THR A 1 156 ? -2.259 -3.928 -14.836 1.00 84.44 156 THR A O 1
ATOM 1212 N N . GLY A 1 157 ? -0.107 -3.799 -15.488 1.00 83.38 157 GLY A N 1
ATOM 1213 C CA . GLY A 1 157 ? -0.315 -2.866 -16.595 1.00 83.38 157 GLY A CA 1
ATOM 1214 C C . GLY A 1 157 ? 0.991 -2.520 -17.301 1.00 83.38 157 GLY A C 1
ATOM 1215 O O . GLY A 1 157 ? 1.915 -3.333 -17.335 1.00 83.38 157 GLY A O 1
ATOM 1216 N N . THR A 1 158 ? 1.082 -1.322 -17.863 1.00 83.31 158 THR A N 1
ATOM 1217 C CA . THR A 1 158 ? 2.222 -0.844 -18.656 1.00 83.31 158 THR A CA 1
ATOM 1218 C C . THR A 1 158 ? 2.655 0.564 -18.231 1.00 83.31 158 THR A C 1
ATOM 1220 O O . THR A 1 158 ? 1.833 1.326 -17.716 1.00 83.31 158 THR A O 1
ATOM 1223 N N . PRO A 1 159 ? 3.922 0.973 -18.452 1.00 78.38 159 PRO A N 1
ATOM 1224 C CA . PRO A 1 159 ? 4.372 2.339 -18.167 1.00 78.38 159 PRO A CA 1
ATOM 1225 C C . PRO A 1 159 ? 3.498 3.415 -18.810 1.00 78.38 159 PRO A C 1
ATOM 1227 O O . PRO A 1 159 ? 3.242 4.450 -18.194 1.00 78.38 159 PRO A O 1
ATOM 1230 N N . ARG A 1 160 ? 3.007 3.160 -20.030 1.00 80.00 160 ARG A N 1
ATOM 1231 C CA . ARG A 1 160 ? 2.072 4.051 -20.713 1.00 80.00 160 ARG A CA 1
ATOM 1232 C C . ARG A 1 160 ? 0.779 4.236 -19.923 1.00 80.00 160 ARG A C 1
ATOM 1234 O O . ARG A 1 160 ? 0.418 5.377 -19.650 1.00 80.00 160 ARG A O 1
ATOM 1241 N N . GLU A 1 161 ? 0.131 3.147 -19.515 1.00 78.06 161 GLU A N 1
ATOM 1242 C CA . GLU A 1 161 ? -1.103 3.203 -18.717 1.00 78.06 161 GLU A CA 1
ATOM 1243 C C . GLU A 1 161 ? -0.876 3.932 -17.387 1.00 78.06 161 GLU A C 1
ATOM 1245 O O . GLU A 1 161 ? -1.711 4.735 -16.978 1.00 78.06 161 GLU A O 1
ATOM 1250 N N . VAL A 1 162 ? 0.272 3.732 -16.724 1.00 73.94 162 VAL A N 1
ATOM 1251 C CA . VAL A 1 162 ? 0.582 4.471 -15.486 1.00 73.94 162 VAL A CA 1
ATOM 1252 C C . VAL A 1 162 ? 0.693 5.975 -15.749 1.00 73.94 162 VAL A C 1
ATOM 1254 O O . VAL A 1 162 ? 0.192 6.769 -14.952 1.00 73.94 162 VAL A O 1
ATOM 1257 N N . ARG A 1 163 ? 1.308 6.393 -16.863 1.00 73.56 163 ARG A N 1
ATOM 1258 C CA . ARG A 1 163 ? 1.400 7.817 -17.230 1.00 73.56 163 ARG A CA 1
ATOM 1259 C C . ARG A 1 163 ? 0.050 8.411 -17.616 1.00 73.56 163 ARG A C 1
ATOM 1261 O O . ARG A 1 163 ? -0.232 9.534 -17.211 1.00 73.56 163 ARG A O 1
ATOM 1268 N N . GLU A 1 164 ? -0.787 7.672 -18.337 1.00 74.31 164 GLU A N 1
ATOM 1269 C CA . GLU A 1 164 ? -2.161 8.086 -18.646 1.00 74.31 164 GLU A CA 1
ATOM 1270 C C . GLU A 1 164 ? -2.968 8.267 -17.345 1.00 74.31 164 GLU A C 1
ATOM 1272 O O . GLU A 1 164 ? -3.560 9.325 -17.119 1.00 74.31 164 GLU A O 1
ATOM 1277 N N . LEU A 1 165 ? -2.886 7.311 -16.410 1.00 68.00 165 LEU A N 1
ATOM 1278 C CA . LEU A 1 165 ? -3.525 7.403 -15.090 1.00 68.00 165 LEU A CA 1
ATOM 1279 C C . LEU A 1 165 ? -2.993 8.573 -14.247 1.00 68.00 165 LEU A C 1
ATOM 1281 O O . LEU A 1 165 ? -3.765 9.218 -13.536 1.00 68.00 165 LEU A O 1
ATOM 1285 N N . ALA A 1 166 ? -1.693 8.866 -14.317 1.00 64.81 166 ALA A N 1
ATOM 1286 C CA . ALA A 1 166 ? -1.083 9.996 -13.618 1.00 64.81 166 ALA A CA 1
ATOM 1287 C C . ALA A 1 166 ? -1.478 11.350 -14.234 1.00 64.81 166 ALA A C 1
ATOM 1289 O O . ALA A 1 166 ? -1.696 12.311 -13.497 1.00 64.81 166 ALA A O 1
ATOM 1290 N N . GLY A 1 167 ? -1.601 11.427 -15.563 1.00 59.94 167 GLY A N 1
ATOM 1291 C CA . GLY A 1 167 ? -2.034 12.628 -16.282 1.00 59.94 167 GLY A CA 1
ATOM 1292 C C . GLY A 1 167 ? -3.510 12.965 -16.068 1.00 59.94 167 GLY A C 1
ATOM 1293 O O . GLY A 1 167 ? -3.863 14.136 -16.032 1.00 59.94 167 GLY A O 1
ATOM 1294 N N . THR A 1 168 ? -4.352 11.954 -15.842 1.00 54.41 168 THR A N 1
ATOM 1295 C CA . THR A 1 168 ? -5.795 12.134 -15.585 1.00 54.41 168 THR A CA 1
ATOM 1296 C C . THR A 1 168 ? -6.097 12.598 -14.149 1.00 54.41 168 THR A C 1
ATOM 1298 O O . THR A 1 168 ? -7.216 12.997 -13.849 1.00 54.41 168 THR A O 1
ATOM 1301 N N . ARG A 1 169 ? -5.117 12.542 -13.232 1.00 49.06 169 ARG A N 1
ATOM 1302 C CA . ARG A 1 169 ? -5.254 12.994 -11.830 1.00 49.06 169 ARG A CA 1
ATOM 1303 C C . ARG A 1 169 ? -4.749 14.428 -11.593 1.00 49.0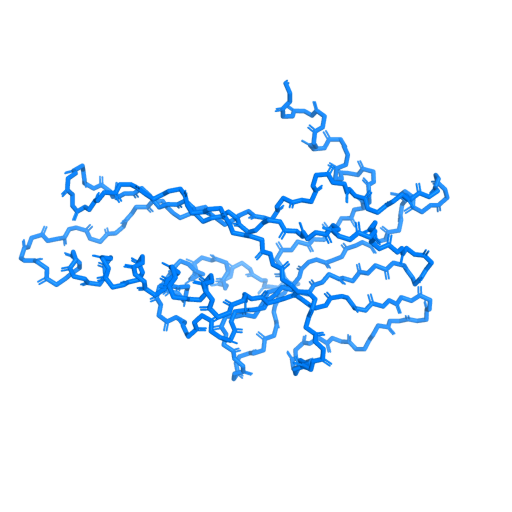6 169 ARG A C 1
ATOM 1305 O O . ARG A 1 169 ? -4.528 14.792 -10.437 1.00 49.06 169 ARG A O 1
ATOM 1312 N N . ARG A 1 170 ? -4.527 15.204 -12.657 1.00 38.25 170 ARG A N 1
ATOM 1313 C CA . ARG A 1 170 ? -4.202 16.637 -12.590 1.00 38.25 170 ARG A CA 1
ATOM 1314 C C . ARG A 1 170 ? -5.425 17.499 -12.846 1.00 38.25 170 ARG A C 1
ATOM 1316 O O . ARG A 1 170 ? -6.242 17.100 -13.700 1.00 38.25 170 ARG A O 1
#

Radius of gyration: 17.08 Å; Cα contacts (8 Å, |Δi|>4): 277; chains: 1; bounding box: 39×33×50 Å

Mean predicted aligned error: 7.18 Å